Protein AF-W1XTA9-F1 (afdb_monomer)

pLDDT: mean 86.58, std 8.77, range [54.09, 97.5]

Foldseek 3Di:
DDPPDFLVRLLVVQQVCVVVV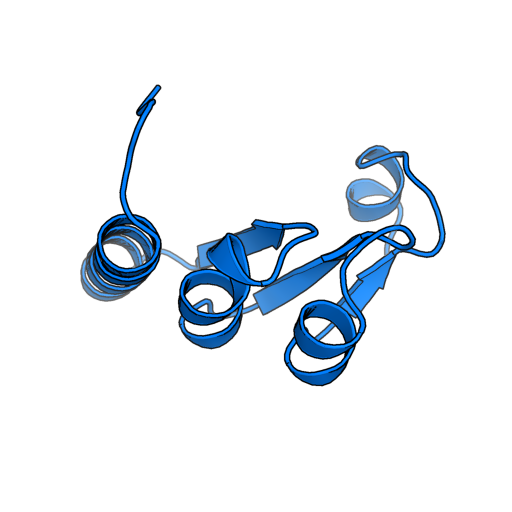DQDEDEDAEPSVLSNLQSHPAREYELNGDPSSVVRGPYYHVDPDPVVVVVDD

InterPro domains:
  IPR001757 P-type ATPase [TIGR01494] (2-71)
  IPR023214 HAD superfamily [G3DSA:3.40.50.1000] (1-73)
  IPR036412 HAD-like superfamily [SSF56784] (1-70)

Mean predicted aligned error: 4.66 Å

Radius of gyration: 11.95 Å; Cα contacts (8 Å, |Δi|>4): 128; chains: 1; bounding box: 29×30×27 Å

Organism: NCBI:txid408170

Structure (mmCIF, N/CA/C/O backbone):
data_AF-W1XTA9-F1
#
_entry.id   AF-W1XTA9-F1
#
loop_
_atom_site.group_PDB
_atom_site.id
_atom_site.type_symbol
_atom_site.label_atom_id
_atom_site.label_alt_id
_atom_site.label_comp_id
_atom_site.label_asym_id
_atom_site.label_entity_id
_atom_site.label_seq_id
_atom_site.pdbx_PDB_ins_code
_atom_site.Cartn_x
_atom_site.Cartn_y
_atom_site.Cartn_z
_atom_site.occupancy
_atom_site.B_iso_or_equiv
_atom_site.auth_seq_id
_atom_site.auth_comp_id
_atom_site.auth_asym_id
_atom_site.auth_atom_id
_atom_site.pdbx_PDB_model_num
ATOM 1 N N . VAL A 1 1 ? -11.919 11.639 -1.313 1.00 54.09 1 VAL A N 1
ATOM 2 C CA . VAL A 1 1 ? -10.483 11.892 -1.578 1.00 54.09 1 VAL A CA 1
ATOM 3 C C . VAL A 1 1 ? -9.910 12.530 -0.329 1.00 54.09 1 VAL A C 1
ATOM 5 O O . VAL A 1 1 ? -10.420 13.569 0.067 1.00 54.09 1 VAL A O 1
ATOM 8 N N . HIS A 1 2 ? -8.947 11.876 0.319 1.00 67.88 2 HIS A N 1
ATOM 9 C CA . HIS A 1 2 ? -8.227 12.420 1.473 1.00 67.88 2 HIS A CA 1
ATOM 10 C C . HIS A 1 2 ? -6.849 12.881 0.986 1.00 67.88 2 HIS A C 1
ATOM 12 O O . HIS A 1 2 ? -6.161 12.114 0.317 1.00 67.88 2 HIS A O 1
ATOM 18 N N . ALA A 1 3 ? -6.475 14.124 1.272 1.00 61.28 3 ALA A N 1
ATOM 19 C CA . ALA A 1 3 ? -5.168 14.692 0.946 1.00 61.28 3 ALA A CA 1
ATOM 20 C C . ALA A 1 3 ? -4.481 15.138 2.245 1.00 61.28 3 ALA A C 1
ATOM 22 O O . ALA A 1 3 ? -5.169 15.383 3.231 1.00 61.28 3 ALA A O 1
ATOM 23 N N . GLU A 1 4 ? -3.145 15.206 2.240 1.00 65.88 4 GLU A N 1
ATOM 24 C CA . GLU A 1 4 ? -2.324 15.656 3.386 1.00 65.88 4 GLU A CA 1
ATOM 25 C C . GLU A 1 4 ? -2.454 14.808 4.667 1.00 65.88 4 GLU A C 1
ATOM 27 O O . GLU A 1 4 ? -2.257 15.291 5.778 1.00 65.88 4 GLU A O 1
ATOM 32 N N . VAL A 1 5 ? -2.757 13.519 4.518 1.00 77.00 5 VAL A N 1
ATOM 33 C CA . VAL A 1 5 ? -2.829 12.574 5.641 1.00 77.00 5 VAL A CA 1
ATOM 34 C C . VAL A 1 5 ? -1.441 12.094 6.067 1.00 77.00 5 VAL A C 1
ATOM 36 O O . VAL A 1 5 ? -0.583 11.821 5.219 1.00 77.00 5 VAL A O 1
ATOM 39 N N . LEU A 1 6 ? -1.224 11.956 7.377 1.00 85.56 6 LEU A N 1
ATOM 40 C CA . LEU A 1 6 ? 0.015 11.400 7.915 1.00 85.56 6 LEU A CA 1
ATOM 41 C C . LEU A 1 6 ? 0.121 9.900 7.577 1.00 85.56 6 LEU A C 1
ATOM 43 O O . LEU A 1 6 ? -0.897 9.236 7.356 1.00 85.56 6 LEU A O 1
ATOM 47 N N . PRO A 1 7 ? 1.336 9.317 7.569 1.00 83.50 7 PRO A N 1
ATOM 48 C CA . PRO A 1 7 ? 1.519 7.871 7.395 1.00 83.50 7 PRO A CA 1
ATOM 49 C C . PRO A 1 7 ? 0.641 7.024 8.335 1.00 83.50 7 PRO A C 1
ATOM 51 O O . PRO A 1 7 ? 0.076 6.007 7.931 1.00 83.50 7 PRO A O 1
ATOM 54 N N . GLU A 1 8 ? 0.484 7.473 9.581 1.00 85.06 8 GLU A N 1
ATOM 55 C CA . GLU A 1 8 ? -0.312 6.800 10.615 1.00 85.06 8 GLU A CA 1
ATOM 56 C C . GLU A 1 8 ? -1.820 6.862 10.342 1.00 85.06 8 GLU A C 1
ATOM 58 O O . GLU A 1 8 ? -2.548 5.904 10.619 1.00 85.06 8 GLU A O 1
ATOM 63 N N . ASP A 1 9 ? -2.289 7.951 9.732 1.00 89.81 9 ASP A N 1
ATOM 64 C CA . ASP A 1 9 ? -3.693 8.118 9.358 1.00 89.81 9 ASP A CA 1
ATOM 65 C C . ASP A 1 9 ? -4.072 7.134 8.247 1.00 89.81 9 ASP A C 1
ATOM 67 O O . ASP A 1 9 ? -5.141 6.520 8.290 1.00 89.81 9 ASP A O 1
ATOM 71 N N . LYS A 1 10 ? -3.171 6.913 7.277 1.00 89.00 10 LYS A N 1
ATOM 72 C CA . LYS A 1 10 ? -3.371 5.917 6.213 1.00 89.00 10 LYS A CA 1
ATOM 73 C C . LYS A 1 10 ? -3.514 4.508 6.789 1.00 89.00 10 LYS A C 1
ATOM 75 O O . LYS A 1 10 ? -4.438 3.786 6.420 1.00 89.00 10 LYS A O 1
ATOM 80 N N . ALA A 1 11 ? -2.640 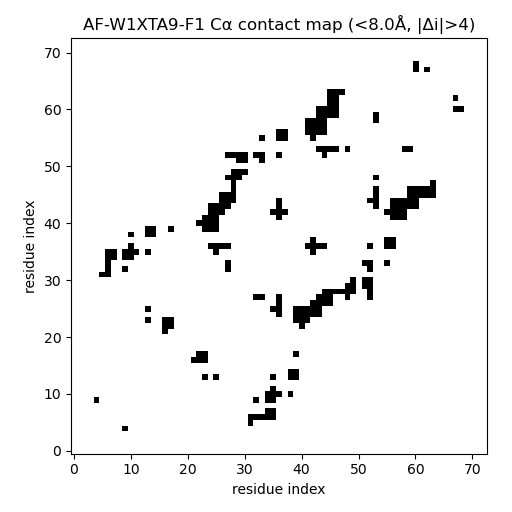4.120 7.718 1.00 91.50 11 ALA A N 1
ATOM 81 C CA . ALA A 1 11 ? -2.725 2.814 8.375 1.00 91.50 11 ALA A CA 1
ATOM 82 C C . ALA A 1 11 ? -3.996 2.677 9.226 1.00 91.50 11 ALA A C 1
ATOM 84 O O . ALA A 1 11 ? -4.657 1.639 9.193 1.00 91.50 11 ALA A O 1
ATOM 85 N N . SER A 1 12 ? -4.380 3.739 9.936 1.00 93.25 12 SER A N 1
ATOM 86 C CA . SER A 1 12 ? -5.614 3.771 10.727 1.00 93.25 12 SER A CA 1
ATOM 87 C C . SER A 1 12 ? -6.855 3.595 9.853 1.00 93.25 12 SER A C 1
ATOM 89 O O . SER A 1 12 ? -7.747 2.827 10.210 1.00 93.25 12 SER A O 1
ATOM 91 N N . TYR A 1 13 ? -6.885 4.224 8.674 1.00 91.94 13 TYR A N 1
ATOM 92 C CA . TYR A 1 13 ? -7.960 4.047 7.699 1.00 91.94 13 TYR A CA 1
ATOM 93 C C . TYR A 1 13 ? -8.052 2.602 7.197 1.00 91.94 13 TYR A C 1
ATOM 95 O O . TYR A 1 13 ? -9.133 2.014 7.194 1.00 91.94 13 TYR A O 1
ATOM 103 N N . VAL A 1 14 ? -6.915 1.996 6.831 1.00 94.31 14 VAL A N 1
ATOM 104 C CA . VAL A 1 14 ? -6.862 0.582 6.425 1.00 94.31 14 VAL A CA 1
ATOM 105 C C . VAL A 1 14 ? -7.396 -0.305 7.548 1.00 94.31 14 VAL A 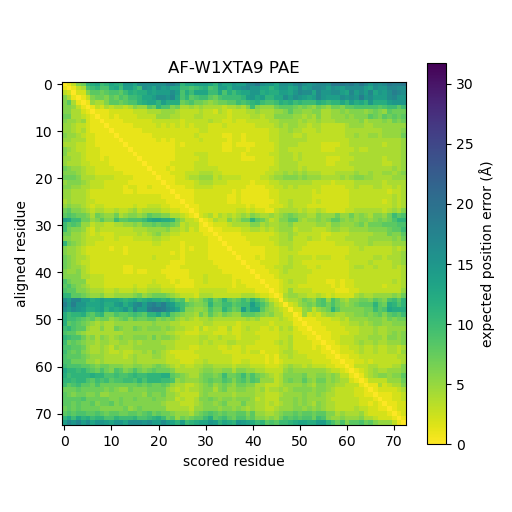C 1
ATOM 107 O O . VAL A 1 14 ? -8.281 -1.125 7.315 1.00 94.31 14 VAL A O 1
ATOM 110 N N . LYS A 1 15 ? -6.928 -0.105 8.783 1.00 95.62 15 LYS A N 1
ATOM 111 C CA . LYS A 1 15 ? -7.384 -0.859 9.954 1.00 95.62 15 LYS A CA 1
ATOM 112 C C . LYS A 1 15 ? -8.888 -0.719 10.190 1.00 95.62 15 LYS A C 1
ATOM 114 O O . LYS A 1 15 ? -9.549 -1.712 10.487 1.00 95.62 15 LYS A O 1
ATOM 119 N N . GLN A 1 16 ? -9.431 0.487 10.039 1.00 96.06 16 GLN A N 1
ATOM 120 C CA . GLN A 1 16 ? -10.862 0.739 10.175 1.00 96.06 16 GLN A CA 1
ATOM 121 C C . GLN A 1 16 ? -11.666 0.009 9.093 1.00 96.06 16 GLN A C 1
ATOM 123 O O . GLN A 1 16 ? -12.590 -0.727 9.424 1.00 96.06 16 GLN A O 1
ATOM 128 N N . ALA A 1 17 ? -11.280 0.128 7.821 1.00 95.44 17 ALA A N 1
ATOM 129 C CA . ALA A 1 17 ? -11.958 -0.565 6.725 1.00 95.44 17 ALA A CA 1
ATOM 130 C C . ALA A 1 17 ? -11.932 -2.095 6.909 1.00 95.44 17 ALA A C 1
ATOM 132 O O . ALA A 1 17 ? -12.928 -2.778 6.676 1.00 95.44 17 ALA A O 1
ATOM 133 N N . LYS A 1 18 ? -10.822 -2.647 7.414 1.00 96.12 18 LYS A N 1
ATOM 134 C CA . LYS A 1 18 ? -10.748 -4.067 7.788 1.00 96.12 18 LYS A CA 1
ATOM 135 C C . LYS A 1 18 ? -11.722 -4.414 8.918 1.00 96.12 18 LYS A C 1
ATOM 137 O O . LYS A 1 18 ? -12.392 -5.440 8.845 1.00 96.12 18 LYS A O 1
ATOM 142 N N . ALA A 1 19 ? -11.809 -3.574 9.951 1.00 96.44 19 ALA A N 1
ATOM 143 C CA . ALA A 1 19 ? -12.724 -3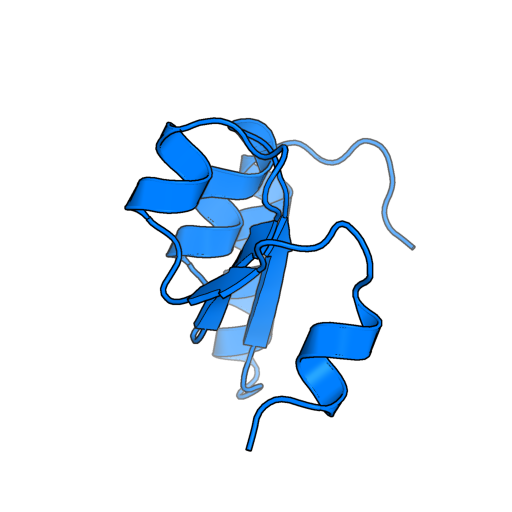.773 11.076 1.00 96.44 19 ALA A CA 1
ATOM 144 C C . ALA A 1 19 ? -14.204 -3.703 10.658 1.00 96.44 19 ALA A C 1
ATOM 146 O O . ALA A 1 19 ? -15.041 -4.376 11.253 1.00 96.44 19 ALA A O 1
ATOM 147 N N . GLU A 1 20 ? -14.515 -2.949 9.604 1.00 97.31 20 GLU A N 1
ATOM 148 C CA . GLU A 1 20 ? -15.841 -2.894 8.975 1.00 97.31 20 GLU A CA 1
ATOM 149 C C . GLU A 1 20 ? -16.154 -4.130 8.104 1.00 97.31 20 GLU A C 1
ATOM 151 O O . GLU A 1 20 ? -17.258 -4.256 7.578 1.00 97.31 20 GLU A O 1
ATOM 156 N N . GLY A 1 21 ? -15.214 -5.074 7.984 1.00 96.75 21 GLY A N 1
ATOM 157 C CA . GLY A 1 21 ? -15.390 -6.340 7.273 1.00 96.75 21 GLY A CA 1
ATOM 158 C C . GLY A 1 21 ? -14.954 -6.313 5.808 1.00 96.75 21 GLY A C 1
ATOM 159 O O . GLY A 1 21 ? -15.156 -7.299 5.099 1.00 96.75 21 GLY A O 1
ATOM 160 N N . TYR A 1 22 ? -14.339 -5.225 5.336 1.00 97.50 22 TYR A N 1
ATOM 161 C CA . TYR A 1 22 ? -13.833 -5.153 3.968 1.00 97.50 22 TYR A CA 1
ATOM 162 C C . TYR A 1 22 ? -12.514 -5.913 3.805 1.00 97.50 22 TYR A C 1
ATOM 164 O O . TYR A 1 22 ? -11.613 -5.853 4.645 1.00 97.50 22 TYR A O 1
ATOM 172 N N . THR A 1 23 ? -12.352 -6.573 2.657 1.00 95.56 23 THR A N 1
ATOM 173 C CA . THR A 1 23 ? -11.036 -7.021 2.194 1.00 95.56 23 THR A CA 1
ATOM 174 C C . THR A 1 23 ? -10.309 -5.837 1.570 1.00 95.56 23 THR A C 1
ATOM 176 O O . THR A 1 23 ? -10.719 -5.304 0.543 1.00 95.56 23 THR A O 1
ATOM 179 N N . VAL A 1 24 ? -9.232 -5.413 2.224 1.00 96.06 24 VAL A N 1
ATOM 180 C CA . VAL A 1 24 ? -8.488 -4.196 1.879 1.00 96.06 24 VAL A CA 1
ATOM 181 C C . VAL A 1 24 ? -7.165 -4.536 1.207 1.00 96.06 24 VAL A C 1
ATOM 183 O O . VAL A 1 24 ? -6.336 -5.243 1.784 1.00 96.06 24 VAL A O 1
ATOM 186 N N . MET A 1 25 ? -6.970 -3.969 0.021 1.00 93.75 25 MET A N 1
ATOM 187 C CA . MET A 1 25 ? -5.708 -3.937 -0.709 1.00 93.75 25 MET A CA 1
ATOM 188 C C . MET A 1 25 ? -5.136 -2.518 -0.644 1.00 93.75 25 MET A C 1
ATOM 190 O O . MET A 1 25 ? -5.864 -1.558 -0.892 1.00 93.75 25 MET A O 1
ATOM 194 N N . MET A 1 26 ? -3.850 -2.386 -0.317 1.00 93.00 26 MET A N 1
ATOM 195 C CA . MET A 1 26 ? -3.145 -1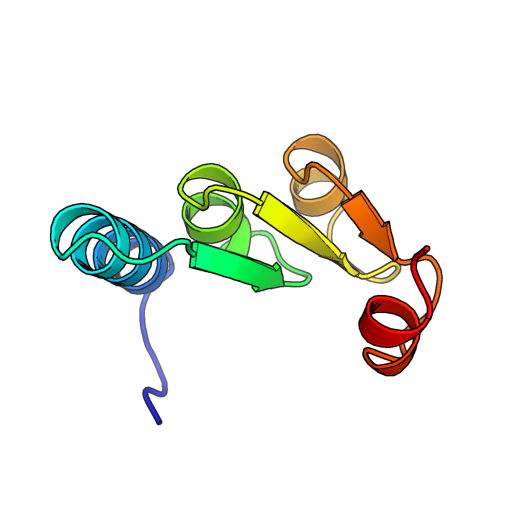.101 -0.302 1.00 93.00 26 MET A CA 1
ATOM 196 C C . MET A 1 26 ? -2.045 -1.114 -1.356 1.00 93.00 26 MET A C 1
ATOM 198 O O . MET A 1 26 ? -1.218 -2.022 -1.368 1.00 93.00 26 MET A O 1
ATOM 202 N N . VAL A 1 27 ? -2.023 -0.089 -2.207 1.00 91.25 27 VAL A N 1
ATOM 203 C CA . VAL A 1 27 ? -0.976 0.114 -3.212 1.00 9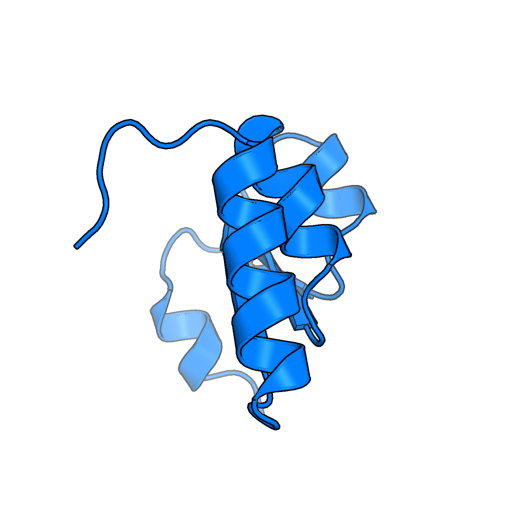1.25 27 VAL A CA 1
ATOM 204 C C . VAL A 1 27 ? -0.210 1.382 -2.866 1.00 91.25 27 VAL A C 1
ATOM 206 O O . VAL A 1 27 ? -0.824 2.423 -2.634 1.00 91.25 27 VAL A O 1
ATOM 209 N N . GLY A 1 28 ? 1.115 1.299 -2.831 1.00 88.94 28 GLY A N 1
ATOM 210 C CA . GLY A 1 28 ? 1.972 2.454 -2.590 1.00 88.94 28 GLY A CA 1
ATOM 211 C C . GLY A 1 28 ? 3.388 2.245 -3.107 1.00 88.94 28 GLY A C 1
ATOM 212 O O . GLY A 1 28 ? 3.765 1.169 -3.562 1.00 88.94 28 GLY A O 1
ATOM 213 N N . ASP A 1 29 ? 4.180 3.300 -3.045 1.00 83.56 29 ASP A N 1
ATOM 214 C CA . ASP A 1 29 ? 5.555 3.350 -3.532 1.00 83.56 29 ASP A CA 1
ATOM 215 C C . ASP A 1 29 ? 6.535 3.706 -2.400 1.00 83.56 29 ASP A C 1
ATOM 217 O O . ASP A 1 29 ? 7.689 3.295 -2.410 1.00 83.56 29 ASP A O 1
ATOM 221 N N . GLY A 1 30 ? 6.104 4.438 -1.375 1.00 83.06 30 GLY A N 1
ATOM 222 C CA . GLY A 1 30 ? 7.022 5.069 -0.434 1.00 83.06 30 GLY A CA 1
ATOM 223 C C . GLY A 1 30 ? 7.164 4.425 0.946 1.00 83.06 30 GLY A C 1
ATOM 224 O O . GLY A 1 30 ? 6.374 3.598 1.402 1.00 83.06 30 GLY A O 1
ATOM 225 N N . ILE A 1 31 ? 8.147 4.950 1.686 1.00 82.56 31 ILE A N 1
ATOM 226 C CA . ILE A 1 31 ? 8.285 4.773 3.144 1.00 82.56 31 ILE A CA 1
ATOM 227 C C . ILE A 1 31 ? 7.007 5.240 3.861 1.00 82.56 31 ILE A C 1
ATOM 229 O O . ILE A 1 31 ? 6.581 4.620 4.830 1.00 82.56 31 ILE A O 1
ATOM 233 N N . ASN A 1 32 ? 6.361 6.298 3.366 1.00 85.00 32 ASN A N 1
ATOM 234 C CA . ASN A 1 32 ? 5.154 6.864 3.975 1.00 85.00 32 ASN A CA 1
ATOM 235 C C . ASN A 1 32 ? 3.937 5.936 3.884 1.00 85.00 32 ASN A C 1
ATOM 237 O O . ASN A 1 32 ? 3.056 6.001 4.735 1.00 85.00 32 ASN A O 1
ATOM 241 N N . ASP A 1 33 ? 3.887 5.070 2.873 1.00 89.44 33 ASP A N 1
ATOM 242 C CA . ASP A 1 33 ? 2.812 4.090 2.709 1.00 89.44 33 ASP A CA 1
ATOM 243 C C . ASP A 1 33 ? 3.137 2.765 3.391 1.00 89.44 33 ASP A C 1
ATOM 245 O O . ASP A 1 33 ? 2.252 1.9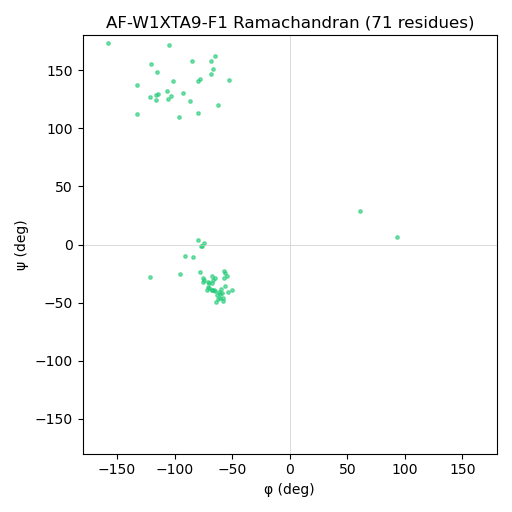32 3.562 1.00 89.44 33 ASP A O 1
ATOM 249 N N . SER A 1 34 ? 4.379 2.584 3.852 1.00 89.12 34 SER A N 1
ATOM 250 C CA . SER A 1 34 ? 4.819 1.338 4.474 1.00 89.12 34 SER A CA 1
ATOM 251 C C . SER A 1 34 ? 3.944 0.859 5.642 1.00 89.12 34 SER A C 1
ATOM 253 O O . SER A 1 34 ? 3.630 -0.337 5.675 1.00 89.12 34 SER A O 1
ATOM 255 N N . PRO A 1 35 ? 3.455 1.730 6.552 1.00 90.69 35 PRO A N 1
ATOM 256 C CA . PRO A 1 35 ? 2.582 1.282 7.633 1.00 90.69 35 PRO A CA 1
ATOM 257 C C . PRO A 1 35 ? 1.224 0.799 7.106 1.00 90.69 35 PRO A C 1
ATOM 259 O O . PRO A 1 35 ? 0.707 -0.219 7.558 1.00 90.69 35 PRO A O 1
ATOM 262 N N . ALA A 1 36 ? 0.670 1.483 6.103 1.00 93.00 36 ALA A N 1
ATOM 263 C CA . ALA A 1 36 ? -0.611 1.135 5.495 1.00 93.00 36 ALA A CA 1
ATOM 264 C C . ALA A 1 36 ? -0.527 -0.134 4.629 1.00 93.00 36 ALA A C 1
ATOM 266 O O . ALA A 1 36 ? -1.433 -0.964 4.671 1.00 93.00 36 ALA A O 1
ATOM 267 N N . ILE A 1 37 ? 0.571 -0.312 3.886 1.00 92.19 37 ILE A N 1
ATOM 268 C CA . ILE A 1 37 ? 0.866 -1.522 3.102 1.00 92.19 37 ILE A CA 1
ATOM 269 C C . ILE A 1 37 ? 0.954 -2.737 4.030 1.00 92.19 37 ILE A C 1
ATOM 271 O O . ILE A 1 37 ? 0.392 -3.780 3.715 1.00 92.19 37 ILE A O 1
ATOM 275 N N . SER A 1 38 ? 1.609 -2.584 5.185 1.00 91.69 38 SER A N 1
ATOM 276 C CA . SER A 1 38 ? 1.767 -3.662 6.171 1.00 91.69 38 SER A CA 1
ATOM 277 C C . SER A 1 38 ? 0.465 -4.003 6.901 1.00 91.69 38 SER A C 1
ATOM 279 O O . SER A 1 38 ? 0.260 -5.149 7.290 1.00 91.69 38 SER A O 1
ATOM 281 N N . GLU A 1 39 ? -0.412 -3.019 7.112 1.00 94.69 39 GLU A N 1
ATOM 282 C CA . GLU A 1 39 ? -1.707 -3.234 7.765 1.00 94.69 39 GLU A CA 1
ATOM 283 C C . GLU A 1 39 ? -2.744 -3.854 6.812 1.00 94.69 39 GLU A C 1
ATOM 285 O O . GLU A 1 39 ? -3.693 -4.490 7.270 1.00 94.69 39 GLU A O 1
ATOM 290 N N . ALA A 1 40 ? -2.599 -3.703 5.494 1.00 95.12 40 ALA A N 1
ATOM 291 C CA . ALA A 1 40 ? -3.546 -4.242 4.518 1.00 95.12 40 ALA A CA 1
ATOM 292 C C . ALA A 1 40 ? -3.585 -5.781 4.508 1.00 95.12 40 ALA A C 1
ATOM 294 O O . ALA A 1 40 ? -2.676 -6.456 4.982 1.00 95.12 40 ALA A O 1
ATOM 295 N N . HIS A 1 41 ? -4.651 -6.361 3.944 1.00 95.31 41 HIS A N 1
ATOM 296 C CA . HIS A 1 41 ? -4.676 -7.811 3.701 1.00 95.31 41 HIS A CA 1
ATOM 297 C C . HIS A 1 41 ? -3.717 -8.195 2.576 1.00 95.31 41 HIS A C 1
ATOM 299 O O . HIS A 1 41 ? -3.104 -9.258 2.615 1.00 95.31 41 HIS A O 1
ATOM 305 N N . VAL A 1 42 ? -3.623 -7.322 1.571 1.00 94.00 42 VAL A N 1
ATOM 306 C CA . VAL A 1 42 ? -2.672 -7.431 0.470 1.00 94.00 42 VAL A CA 1
ATOM 307 C C . VAL A 1 42 ? -2.011 -6.072 0.284 1.00 94.00 42 VAL A C 1
ATOM 309 O O . VAL A 1 42 ? -2.663 -5.101 -0.105 1.00 94.00 42 VAL A O 1
ATOM 312 N N . GLY A 1 43 ? -0.720 -6.010 0.585 1.00 92.94 43 GLY A N 1
ATOM 313 C CA . GLY A 1 43 ? 0.133 -4.863 0.318 1.00 92.94 43 GLY A CA 1
ATOM 314 C C . GLY A 1 43 ? 0.828 -5.003 -1.034 1.00 92.94 43 GLY A C 1
ATOM 315 O O . GLY A 1 43 ? 1.430 -6.040 -1.318 1.00 92.94 43 GLY A O 1
ATOM 316 N N . ILE A 1 44 ? 0.762 -3.961 -1.857 1.00 91.25 44 ILE A N 1
ATOM 317 C CA . ILE A 1 44 ? 1.392 -3.906 -3.176 1.00 91.25 44 ILE A CA 1
ATOM 318 C C . ILE A 1 44 ? 2.365 -2.733 -3.219 1.00 91.25 44 ILE A C 1
ATOM 320 O O . ILE A 1 44 ? 1.983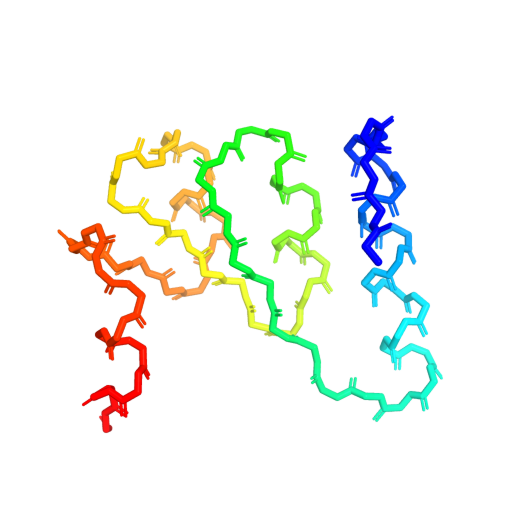 -1.594 -2.946 1.00 91.25 44 ILE A O 1
ATOM 324 N N . ALA A 1 45 ? 3.606 -3.019 -3.607 1.00 90.44 45 ALA A N 1
ATOM 325 C CA . ALA A 1 45 ? 4.617 -2.011 -3.891 1.00 90.44 45 ALA A CA 1
ATOM 326 C C . ALA A 1 45 ? 4.778 -1.807 -5.404 1.00 90.44 45 ALA A C 1
ATOM 328 O O . ALA A 1 45 ? 4.777 -2.774 -6.169 1.00 90.44 45 ALA A O 1
ATOM 329 N N . MET A 1 46 ? 4.954 -0.562 -5.847 1.00 87.12 46 MET A N 1
ATOM 330 C CA . MET A 1 46 ? 5.369 -0.281 -7.229 1.00 87.12 46 MET A CA 1
ATOM 331 C C . MET A 1 46 ? 6.897 -0.344 -7.398 1.00 87.12 46 MET A C 1
ATOM 333 O O . MET A 1 46 ? 7.637 -0.194 -6.425 1.00 87.12 46 MET A O 1
ATOM 337 N N . ASN A 1 47 ? 7.367 -0.564 -8.633 1.00 72.94 47 ASN A N 1
ATOM 338 C CA . ASN A 1 47 ? 8.774 -0.814 -8.982 1.00 72.94 47 ASN A CA 1
ATOM 339 C C . ASN A 1 47 ? 9.725 0.304 -8.547 1.00 72.94 47 ASN A C 1
ATOM 341 O O . ASN A 1 47 ? 10.770 0.045 -7.954 1.00 72.94 47 ASN A O 1
ATOM 345 N N . GLU A 1 48 ? 9.342 1.554 -8.805 1.00 73.25 48 GLU A N 1
ATOM 346 C CA . GLU A 1 48 ? 10.096 2.738 -8.376 1.00 73.25 48 GLU A CA 1
ATOM 347 C C . GLU A 1 48 ? 9.963 3.020 -6.871 1.00 73.25 48 GLU A C 1
ATOM 349 O O . GLU A 1 48 ? 10.533 3.977 -6.346 1.00 73.25 48 GLU A O 1
ATOM 354 N N . GLY A 1 49 ? 9.228 2.172 -6.152 1.00 70.06 49 GLY A N 1
ATOM 355 C CA . GLY A 1 49 ? 9.024 2.311 -4.730 1.00 70.06 49 GLY A CA 1
ATOM 356 C C . GLY A 1 49 ? 10.295 2.102 -3.908 1.00 70.06 49 GLY A C 1
ATOM 357 O O . GLY A 1 49 ? 11.196 1.341 -4.268 1.00 70.06 49 GLY A O 1
ATOM 358 N N . ALA A 1 50 ? 10.348 2.760 -2.751 1.00 78.50 50 ALA A N 1
ATOM 359 C CA . ALA A 1 50 ? 11.438 2.659 -1.796 1.00 78.50 50 ALA A CA 1
ATOM 360 C C . ALA A 1 50 ? 11.723 1.183 -1.442 1.00 78.50 50 ALA A C 1
ATOM 362 O O . ALA A 1 50 ? 10.782 0.416 -1.216 1.00 78.50 50 ALA A O 1
ATOM 363 N N . PRO A 1 51 ?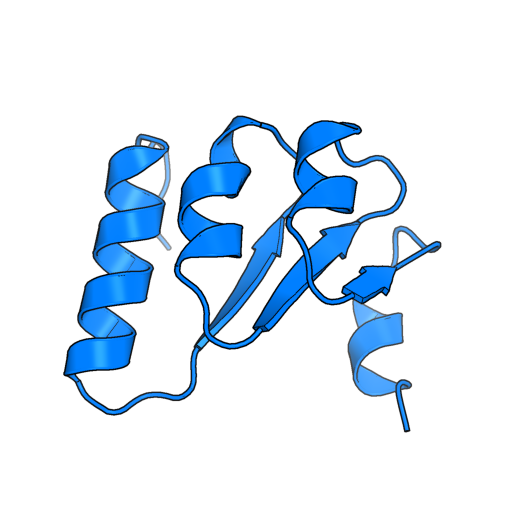 12.997 0.770 -1.271 1.00 83.69 51 PRO A N 1
ATOM 364 C CA . PRO A 1 51 ? 13.345 -0.625 -0.982 1.00 83.69 51 PRO A CA 1
ATOM 365 C C . PRO A 1 51 ? 12.636 -1.217 0.242 1.00 83.69 51 PRO A C 1
ATOM 367 O O . PRO A 1 51 ? 12.444 -2.428 0.330 1.00 83.69 51 PRO A O 1
ATOM 370 N N . ILE A 1 52 ? 12.250 -0.376 1.207 1.00 83.75 52 ILE A N 1
ATOM 371 C CA . ILE A 1 52 ? 11.480 -0.823 2.369 1.00 83.75 52 ILE A CA 1
ATOM 372 C C . ILE A 1 52 ? 10.044 -1.214 2.001 1.00 83.75 52 ILE A C 1
ATOM 374 O O . ILE A 1 52 ? 9.558 -2.209 2.524 1.00 83.75 52 ILE A O 1
ATOM 378 N N . ALA A 1 53 ? 9.395 -0.499 1.076 1.00 83.44 53 ALA A N 1
ATOM 379 C CA . ALA A 1 53 ? 8.042 -0.804 0.618 1.00 83.44 53 ALA A CA 1
ATOM 380 C C . ALA A 1 53 ? 8.009 -2.146 -0.130 1.00 83.44 53 ALA A C 1
ATOM 382 O O . ALA A 1 53 ? 7.124 -2.964 0.095 1.00 83.44 53 ALA A O 1
ATOM 383 N N . GLN A 1 54 ? 9.037 -2.429 -0.932 1.00 84.44 54 GLN A N 1
ATOM 384 C CA . GLN A 1 54 ? 9.172 -3.712 -1.629 1.00 84.44 54 GLN A CA 1
ATOM 385 C C . GLN A 1 54 ? 9.395 -4.898 -0.676 1.00 84.44 54 GLN A C 1
ATOM 387 O O . GLN A 1 54 ? 8.985 -6.013 -0.978 1.00 84.44 54 GLN A O 1
ATOM 392 N N . LYS A 1 55 ? 10.047 -4.684 0.477 1.00 85.38 55 LYS A N 1
ATOM 393 C CA . LYS A 1 55 ? 10.317 -5.751 1.461 1.00 85.38 55 LYS A CA 1
ATOM 394 C C . LYS A 1 55 ? 9.096 -6.172 2.271 1.00 85.38 55 LYS A C 1
ATOM 396 O O . LYS A 1 55 ? 9.050 -7.303 2.742 1.00 85.38 55 LYS A O 1
ATOM 401 N N . ILE A 1 56 ? 8.179 -5.243 2.504 1.00 88.62 56 ILE A N 1
ATOM 402 C CA . ILE A 1 56 ? 6.982 -5.466 3.326 1.00 88.62 56 ILE A CA 1
ATOM 403 C C . ILE A 1 56 ? 5.766 -5.851 2.482 1.00 88.62 56 ILE A C 1
ATOM 405 O O . ILE A 1 56 ? 4.853 -6.488 2.997 1.00 88.62 56 ILE A O 1
ATOM 409 N N . ALA A 1 57 ? 5.733 -5.448 1.208 1.00 89.50 57 ALA A N 1
ATOM 410 C CA . ALA A 1 57 ? 4.632 -5.756 0.312 1.00 89.50 57 ALA A CA 1
ATOM 411 C C . ALA A 1 57 ? 4.587 -7.252 -0.015 1.00 89.50 57 ALA A C 1
ATOM 413 O O . ALA A 1 57 ? 5.611 -7.926 -0.128 1.00 89.50 57 ALA A O 1
ATOM 414 N N . ASN A 1 58 ? 3.376 -7.769 -0.205 1.00 89.50 58 ASN A N 1
ATOM 415 C CA . ASN A 1 58 ? 3.160 -9.143 -0.646 1.00 89.50 58 ASN A CA 1
ATOM 416 C C . ASN A 1 58 ? 3.460 -9.302 -2.139 1.00 89.50 58 ASN A C 1
ATOM 418 O O . ASN A 1 58 ? 3.887 -10.369 -2.573 1.00 89.50 58 ASN A O 1
ATOM 422 N N . VAL A 1 59 ? 3.207 -8.248 -2.917 1.00 88.88 59 VAL A N 1
ATOM 423 C CA . VAL A 1 59 ? 3.400 -8.217 -4.366 1.00 88.88 59 VAL A CA 1
ATOM 424 C C . VAL A 1 59 ? 4.143 -6.942 -4.738 1.00 88.88 59 VAL A C 1
ATOM 426 O O . VAL A 1 59 ? 3.810 -5.860 -4.258 1.00 88.88 59 VAL A O 1
ATOM 429 N N . THR A 1 60 ? 5.113 -7.063 -5.640 1.00 88.19 60 THR A N 1
ATOM 430 C CA . THR A 1 60 ? 5.786 -5.912 -6.247 1.00 88.19 60 THR A CA 1
ATOM 431 C C . THR A 1 60 ? 5.492 -5.903 -7.738 1.00 88.19 60 THR A C 1
ATOM 433 O O . THR A 1 60 ? 5.753 -6.891 -8.425 1.00 88.19 60 THR A O 1
ATOM 436 N N . ILE A 1 61 ? 4.951 -4.799 -8.249 1.00 86.88 61 ILE A N 1
ATOM 437 C CA . ILE A 1 61 ? 4.739 -4.618 -9.688 1.00 86.88 61 ILE A CA 1
ATOM 438 C C . ILE A 1 61 ? 6.020 -4.039 -10.275 1.00 86.88 61 ILE A C 1
ATOM 440 O O . ILE A 1 61 ? 6.440 -2.968 -9.862 1.00 86.88 61 ILE A O 1
ATOM 444 N N . SER A 1 62 ? 6.618 -4.701 -11.265 1.00 83.69 62 SER A N 1
ATOM 445 C CA . SER A 1 62 ? 7.813 -4.197 -11.970 1.00 83.69 62 SER A CA 1
ATOM 446 C C . SER A 1 62 ? 7.516 -3.098 -13.004 1.00 83.69 62 SER A C 1
ATOM 448 O O . SER A 1 62 ? 8.427 -2.604 -13.657 1.00 83.69 62 SER A O 1
ATOM 450 N N . SER A 1 63 ? 6.249 -2.734 -13.183 1.00 82.19 63 SER A N 1
ATOM 451 C CA . SER A 1 63 ? 5.779 -1.706 -14.109 1.00 82.19 63 SER A CA 1
ATOM 452 C C . SER A 1 63 ? 5.157 -0.560 -13.322 1.00 82.19 63 SER A C 1
ATOM 454 O O . SER A 1 63 ? 4.506 -0.795 -12.307 1.00 82.19 63 SER A O 1
ATOM 456 N N . ASP A 1 64 ? 5.275 0.656 -13.844 1.00 80.12 64 ASP A N 1
ATOM 457 C CA . ASP A 1 64 ? 4.623 1.846 -13.278 1.00 80.12 64 ASP A CA 1
ATOM 458 C C . ASP A 1 64 ? 3.141 1.938 -13.680 1.00 80.12 64 ASP A C 1
ATOM 460 O O . ASP A 1 64 ? 2.441 2.902 -13.370 1.00 80.12 64 ASP A O 1
ATOM 464 N N . ASN A 1 65 ? 2.647 0.924 -14.396 1.00 84.56 65 ASN A N 1
ATOM 465 C CA . ASN A 1 65 ? 1.271 0.829 -14.834 1.00 84.56 65 ASN A CA 1
ATOM 466 C C . ASN A 1 65 ? 0.440 -0.035 -13.875 1.00 84.56 65 ASN A C 1
ATOM 468 O O . ASN A 1 65 ? 0.532 -1.263 -13.883 1.00 84.56 65 ASN A O 1
ATOM 472 N N . LEU A 1 66 ? -0.457 0.612 -13.126 1.00 85.25 66 LEU A N 1
ATOM 473 C CA . LEU A 1 66 ? -1.440 -0.044 -12.255 1.00 85.25 66 LEU A CA 1
ATOM 474 C C . LEU A 1 66 ? -2.358 -1.028 -12.995 1.00 85.25 66 LEU A C 1
ATOM 476 O O . LEU A 1 66 ? -2.874 -1.950 -12.368 1.00 85.25 66 LEU A O 1
ATOM 480 N N . GLN A 1 67 ? -2.538 -0.884 -14.314 1.00 87.69 67 GLN A N 1
ATOM 481 C CA . GLN A 1 67 ? -3.307 -1.837 -15.120 1.00 87.69 67 GLN A CA 1
ATOM 482 C C . GLN A 1 67 ? -2.745 -3.261 -15.015 1.00 87.69 67 GLN A C 1
ATOM 484 O O . GLN A 1 67 ? -3.515 -4.217 -15.061 1.00 87.69 67 GLN A O 1
ATOM 489 N N . ALA A 1 68 ? -1.436 -3.402 -14.776 1.00 85.50 68 ALA A N 1
ATOM 490 C CA . ALA A 1 68 ? -0.801 -4.696 -14.555 1.00 85.50 68 ALA A CA 1
ATOM 491 C C . ALA A 1 68 ? -1.433 -5.481 -13.389 1.00 85.50 68 ALA A C 1
ATOM 493 O O . ALA A 1 68 ? -1.380 -6.707 -13.392 1.00 85.50 68 ALA A O 1
ATOM 494 N N . LEU A 1 69 ? -2.069 -4.807 -12.419 1.00 85.38 69 LEU A N 1
ATOM 495 C CA . LEU A 1 69 ? -2.792 -5.479 -11.334 1.00 85.38 69 LEU A CA 1
ATOM 496 C C . LEU A 1 69 ? -4.036 -6.220 -11.805 1.00 85.38 69 LEU A C 1
ATOM 498 O O . LEU A 1 69 ? -4.387 -7.244 -11.231 1.00 85.38 69 LEU A O 1
ATOM 502 N N . VAL A 1 70 ? -4.705 -5.703 -12.831 1.00 86.25 70 VAL A N 1
ATOM 503 C CA . VAL A 1 70 ? -5.906 -6.324 -13.401 1.00 86.25 70 VAL A CA 1
ATOM 504 C C . VAL A 1 70 ? -5.533 -7.542 -14.246 1.00 86.25 70 VAL A C 1
ATOM 506 O O . VAL A 1 70 ? -6.307 -8.490 -14.346 1.00 86.25 70 VAL A O 1
ATOM 509 N N . ASP A 1 71 ? -4.335 -7.523 -14.828 1.00 86.19 71 ASP A N 1
ATOM 510 C CA . ASP A 1 71 ? -3.832 -8.592 -15.687 1.00 86.19 71 ASP A CA 1
ATOM 511 C C . ASP A 1 71 ? -3.197 -9.753 -14.898 1.00 86.19 71 ASP A C 1
ATOM 513 O O . ASP A 1 71 ? -2.937 -10.810 -15.482 1.00 86.19 71 ASP A O 1
ATOM 517 N N . LEU A 1 72 ? -2.968 -9.591 -13.586 1.00 77.31 72 LEU A N 1
ATOM 518 C CA . LEU A 1 72 ? -2.516 -10.670 -12.702 1.00 77.31 72 LEU A CA 1
ATOM 519 C C . LEU A 1 72 ? -3.578 -11.781 -12.663 1.00 77.31 72 LEU A C 1
ATOM 521 O O . LEU A 1 72 ? -4.726 -11.553 -12.280 1.00 77.31 72 LEU A O 1
ATOM 525 N N . ARG A 1 73 ? -3.181 -12.988 -13.072 1.00 67.81 73 ARG A N 1
ATOM 526 C CA . ARG A 1 73 ? -4.012 -14.197 -13.109 1.00 67.81 73 ARG A CA 1
ATOM 527 C C . ARG A 1 73 ? -3.436 -15.286 -12.225 1.00 67.81 73 ARG A C 1
ATOM 529 O O . ARG A 1 73 ? -2.192 -15.418 -12.210 1.00 67.81 73 ARG A O 1
#

Nearest PDB structures (foldseek):
  2yj4-assembly2_B  TM=9.721E-01  e=8.546E-06  Saccharolobus solfataricus P2
  6jju-assembly1_A  TM=9.718E-01  e=3.307E-05  Homo sapiens
  2yj4-assembly1_A  TM=9.666E-01  e=5.309E-05  Saccharolobus solfataricus P2
  7vh6-assembly1_A  TM=9.664E-01  e=6.504E-05  Saccharomyces cerevisiae S288C
  6hxb-assembly1_A  TM=9.774E-01  e=1.369E-04  Sus scrofa

Solvent-accessible surface area (backbone atoms only — not comparable to full-atom values): 4120 Å² total; per-residue (Å²): 138,89,75,95,69,52,43,66,53,50,21,50,51,42,48,48,47,42,74,75,69,46,91,43,73,29,78,40,35,38,72,59,36,35,56,20,23,60,57,26,81,42,12,33,12,38,53,92,24,38,74,68,19,53,71,59,23,80,43,68,40,87,49,96,53,73,65,58,66,74,70,64,126

Sequence (73 aa):
VHAEVLPEDKASYVKQAKAEGYTVMMVGDGINDSPAISEAHVGIAMNEGAPIAQKIANVTISSDNLQALVDLR

Secondary structure (DSSP, 8-state):
---S--HHHHHHHHHHHHHTT---EEEE-SGGGHHHHHHSSEEEEETTS-HHHHHH-SEEESSS-TTHHHH--